Protein AF-A0A822ARN3-F1 (afdb_monomer_lite)

Secondary structure (DSSP, 8-state):
-----TTTHHHHHHHHHSB-HHHHTT--SSGGG-SSB--HHHHHH-PBPTTTTTT---TT-SSB---------------------GGGEEEEEEETTTSPPPTT--HHHHHHHHHHHHHHSTT-EEEEEEEEE-GGGS-HHHHHHHHHTTPEEEE----STTHHHHHHHHHHHHHHH-

Structure (mmCIF, N/CA/C/O backbone):
data_AF-A0A822ARN3-F1
#
_entry.id   AF-A0A822ARN3-F1
#
loop_
_atom_site.group_PDB
_atom_site.id
_atom_site.type_symbol
_atom_site.label_atom_id
_atom_site.label_alt_id
_atom_site.label_comp_id
_atom_site.label_asym_id
_atom_site.label_entity_id
_atom_site.label_seq_id
_atom_site.pdbx_PDB_ins_code
_atom_site.Cartn_x
_atom_site.Cartn_y
_atom_site.Cartn_z
_atom_site.occupancy
_atom_site.B_iso_or_equiv
_atom_site.auth_seq_id
_atom_site.auth_comp_id
_atom_site.auth_asym_id
_atom_site.auth_atom_id
_atom_site.pdbx_PDB_model_num
ATOM 1 N N . MET A 1 1 ? -39.695 13.202 -35.883 1.00 32.31 1 MET A N 1
ATOM 2 C CA . MET A 1 1 ? -39.219 11.805 -35.767 1.00 32.31 1 MET A CA 1
ATOM 3 C C . MET A 1 1 ? -38.288 11.695 -34.571 1.00 32.31 1 MET A C 1
ATOM 5 O O . MET A 1 1 ? -37.569 12.642 -34.283 1.00 32.31 1 MET A O 1
ATOM 9 N N . ALA A 1 2 ? -38.418 10.599 -33.828 1.00 33.81 2 ALA A N 1
ATOM 10 C CA . ALA A 1 2 ? -37.899 10.390 -32.482 1.00 33.81 2 ALA A CA 1
ATOM 11 C C . ALA A 1 2 ? -36.390 10.061 -32.412 1.00 33.81 2 ALA A C 1
ATOM 13 O O . ALA A 1 2 ? -35.754 9.725 -33.403 1.00 33.81 2 ALA A O 1
ATOM 14 N N . MET A 1 3 ? -35.871 10.186 -31.187 1.00 39.34 3 MET A N 1
ATOM 15 C CA . MET A 1 3 ? -34.495 10.043 -30.686 1.00 39.34 3 MET A CA 1
ATOM 16 C C . MET A 1 3 ? -33.667 8.859 -31.218 1.00 39.34 3 MET A C 1
ATOM 18 O O . MET A 1 3 ? -34.154 7.735 -31.231 1.00 39.34 3 MET A O 1
ATOM 22 N N . ASN A 1 4 ? -32.350 9.065 -31.382 1.00 34.53 4 ASN A N 1
ATOM 23 C CA . ASN A 1 4 ? -31.358 7.988 -31.245 1.00 34.53 4 ASN A CA 1
ATOM 24 C C . ASN A 1 4 ? -30.681 8.048 -29.865 1.00 34.53 4 ASN A C 1
ATOM 26 O O . ASN A 1 4 ? -29.648 8.678 -29.653 1.00 34.53 4 ASN A O 1
ATOM 30 N N . LYS A 1 5 ? -31.314 7.354 -28.913 1.00 37.69 5 LYS A N 1
ATOM 31 C CA . LYS A 1 5 ? -30.930 7.143 -27.504 1.00 37.69 5 LYS A CA 1
ATOM 32 C C . LYS A 1 5 ? -29.822 6.085 -27.304 1.00 37.69 5 LYS A C 1
ATOM 34 O O . LYS A 1 5 ? -29.635 5.602 -26.191 1.00 37.69 5 LYS A O 1
ATOM 39 N N . PHE A 1 6 ? -29.079 5.716 -28.348 1.00 35.22 6 PHE A N 1
ATOM 40 C CA . PHE A 1 6 ? -28.206 4.533 -28.324 1.00 35.22 6 PHE A CA 1
ATOM 41 C C . PHE A 1 6 ? -26.805 4.727 -27.708 1.00 35.22 6 PHE A C 1
ATOM 43 O O . PHE A 1 6 ? -26.180 3.735 -27.369 1.00 35.22 6 PHE A O 1
ATOM 50 N N . ASN A 1 7 ? -26.336 5.955 -27.439 1.00 44.91 7 ASN A N 1
ATOM 51 C CA . ASN A 1 7 ? -24.965 6.184 -26.923 1.00 44.91 7 ASN A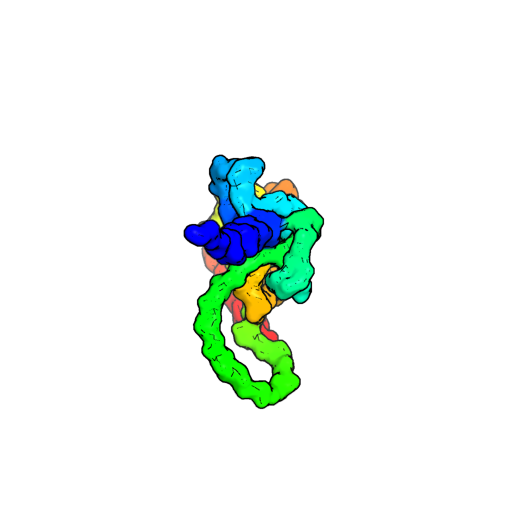 CA 1
ATOM 52 C C . ASN A 1 7 ? -24.862 6.592 -25.435 1.00 44.91 7 ASN A C 1
ATOM 54 O O . ASN A 1 7 ? -23.763 6.726 -24.895 1.00 44.91 7 ASN A O 1
ATOM 58 N N . ALA A 1 8 ? -25.984 6.771 -24.729 1.00 37.88 8 ALA A N 1
ATOM 59 C CA . ALA A 1 8 ? -25.978 7.163 -23.310 1.00 37.88 8 ALA A CA 1
ATOM 60 C C . ALA A 1 8 ? -26.101 5.970 -22.337 1.00 37.88 8 ALA A C 1
ATOM 62 O O . ALA A 1 8 ? -25.665 6.056 -21.190 1.00 37.88 8 ALA A O 1
ATOM 63 N N . MET A 1 9 ? -26.680 4.848 -22.782 1.00 36.12 9 MET A N 1
ATOM 64 C CA . MET A 1 9 ? -26.986 3.702 -21.914 1.00 36.12 9 MET A CA 1
ATOM 65 C C . MET A 1 9 ? -25.769 2.787 -21.678 1.00 36.12 9 MET A C 1
ATOM 67 O O . MET A 1 9 ? -25.568 2.310 -20.562 1.00 36.12 9 MET A O 1
ATOM 71 N N . GLU A 1 10 ? -24.909 2.591 -22.686 1.00 48.03 10 GLU A N 1
ATOM 72 C CA . GLU A 1 10 ? -23.674 1.796 -22.550 1.00 48.03 10 GLU A CA 1
ATOM 73 C C . GLU A 1 10 ? -22.612 2.498 -21.698 1.00 48.03 10 GLU A C 1
ATOM 75 O O . GLU A 1 10 ? -21.955 1.862 -20.871 1.00 48.03 10 GLU A O 1
ATOM 80 N N . SER A 1 11 ? -22.490 3.824 -21.817 1.00 56.59 11 SER A N 1
ATOM 81 C CA . SER A 1 11 ? -21.528 4.604 -21.031 1.00 56.59 11 SER A CA 1
ATOM 82 C C . SER A 1 11 ? -21.872 4.636 -19.537 1.00 56.59 11 SER A C 1
ATOM 84 O O . SER A 1 11 ? -20.966 4.672 -18.703 1.00 56.59 11 SER A O 1
ATOM 86 N N . ASN A 1 12 ? -23.158 4.563 -19.171 1.00 59.72 12 ASN A N 1
ATOM 87 C CA . ASN A 1 12 ? -23.584 4.493 -17.772 1.00 59.72 12 ASN A CA 1
ATOM 88 C C . ASN A 1 12 ? -23.461 3.071 -17.189 1.00 59.72 12 ASN A C 1
ATOM 90 O O . ASN A 1 12 ? -22.985 2.908 -16.065 1.00 59.72 12 ASN A O 1
ATOM 94 N N . SER A 1 13 ? -23.802 2.038 -17.971 1.00 71.38 13 SER A N 1
ATOM 95 C CA . SER A 1 13 ? -23.624 0.630 -17.580 1.00 71.38 13 SER A CA 1
ATOM 96 C C . SER A 1 13 ? -22.155 0.250 -17.380 1.00 71.38 13 SER A C 1
ATOM 98 O O . SER A 1 13 ? -21.834 -0.539 -16.496 1.00 71.38 13 SER A O 1
ATOM 100 N N . MET A 1 14 ? -21.232 0.835 -18.149 1.00 83.00 14 MET A N 1
ATOM 101 C CA . MET A 1 14 ? -19.800 0.588 -17.953 1.00 83.00 14 MET A CA 1
ATOM 102 C C . MET A 1 14 ? -19.259 1.236 -16.673 1.00 83.00 14 MET A C 1
ATOM 104 O O . MET A 1 14 ? -18.382 0.655 -16.032 1.00 83.00 14 MET A O 1
ATOM 108 N N . LYS A 1 15 ? -19.798 2.385 -16.236 1.00 89.62 15 LYS A N 1
ATOM 109 C CA . LYS A 1 15 ? -19.384 3.032 -14.976 1.00 89.62 15 LYS A CA 1
ATOM 110 C C . LYS A 1 15 ? -19.719 2.173 -13.760 1.00 89.62 15 LYS A C 1
ATOM 112 O O . LYS A 1 15 ? -18.829 1.921 -12.954 1.00 89.62 15 LYS A O 1
ATOM 117 N N . SER A 1 16 ? -20.936 1.632 -13.680 1.00 91.12 16 SER A N 1
ATOM 118 C CA . SER A 1 16 ? -21.365 0.780 -12.555 1.00 91.12 16 SER A CA 1
ATOM 119 C C . SER A 1 16 ? -20.611 -0.555 -12.470 1.00 91.12 16 SER A C 1
ATOM 121 O O . SER A 1 16 ? -20.589 -1.199 -11.419 1.00 91.12 16 SER A O 1
ATOM 123 N N . LEU A 1 17 ? -19.948 -0.953 -13.559 1.00 92.38 17 LEU A N 1
ATOM 124 C CA . LEU A 1 17 ? -19.060 -2.111 -13.622 1.00 92.38 17 LEU A CA 1
ATOM 125 C C . LEU A 1 17 ? -17.583 -1.767 -13.383 1.00 92.38 17 LEU A C 1
ATOM 127 O O . LEU A 1 17 ? -16.813 -2.673 -13.071 1.00 92.38 17 LEU A O 1
ATOM 131 N N . THR A 1 18 ? -17.194 -0.498 -13.492 1.00 92.75 18 THR A N 1
ATOM 132 C CA . THR A 1 18 ? -15.814 -0.020 -13.319 1.00 92.75 18 THR A CA 1
ATOM 133 C C . THR A 1 18 ? -15.558 0.358 -11.863 1.00 92.75 18 THR A C 1
ATOM 135 O O . THR A 1 18 ? -16.361 1.056 -11.249 1.00 92.75 18 THR A O 1
ATOM 138 N N . ASP A 1 19 ? -14.428 -0.065 -11.298 1.00 92.94 19 ASP A N 1
ATOM 139 C CA . ASP A 1 19 ? -14.049 0.243 -9.918 1.00 92.94 19 ASP A CA 1
ATOM 140 C C . ASP A 1 19 ? -13.927 1.750 -9.681 1.00 92.94 19 ASP A C 1
ATOM 142 O O . ASP A 1 19 ? -13.200 2.462 -10.377 1.00 92.94 19 ASP A O 1
ATOM 146 N N . CYS A 1 20 ? -14.579 2.232 -8.626 1.00 92.81 20 CYS A N 1
ATOM 147 C CA . CYS A 1 20 ? -14.429 3.608 -8.174 1.00 92.81 20 CYS A CA 1
ATOM 148 C C . CYS A 1 20 ? -13.029 3.832 -7.591 1.00 92.81 20 CYS A C 1
ATOM 150 O O . CYS A 1 20 ? -12.729 3.383 -6.481 1.00 92.81 20 CYS A O 1
ATOM 152 N N . LEU A 1 21 ? -12.186 4.590 -8.296 1.00 88.69 21 LEU A N 1
ATOM 153 C CA . LEU A 1 21 ? -10.827 4.920 -7.853 1.00 88.69 21 LEU A CA 1
ATOM 154 C C . LEU A 1 21 ? -10.800 5.527 -6.438 1.00 88.69 21 LEU A C 1
ATOM 156 O O . LEU A 1 21 ? -9.968 5.152 -5.613 1.00 88.69 21 LEU A O 1
ATOM 160 N N . TYR A 1 22 ? -11.739 6.423 -6.121 1.00 89.62 22 TYR A N 1
ATOM 161 C CA . TYR A 1 22 ? -11.807 7.063 -4.805 1.00 89.62 22 TYR A CA 1
ATOM 162 C C . TYR A 1 22 ? -12.184 6.088 -3.690 1.00 89.62 22 TYR A C 1
ATOM 164 O O . TYR A 1 22 ? -11.668 6.201 -2.582 1.00 89.62 22 TYR A O 1
ATOM 172 N N . PHE A 1 23 ? -13.049 5.110 -3.958 1.00 91.88 23 PHE A N 1
ATOM 173 C CA . PHE A 1 23 ? -13.420 4.097 -2.968 1.00 91.88 23 PHE A CA 1
ATOM 174 C C . PHE A 1 23 ? -12.277 3.119 -2.719 1.00 91.88 23 PHE A C 1
ATOM 176 O O . PHE A 1 23 ? -11.988 2.775 -1.565 1.00 91.88 23 PHE A O 1
ATOM 183 N N . MET A 1 24 ? -11.574 2.726 -3.785 1.00 88.62 24 MET A N 1
ATOM 184 C CA . MET A 1 24 ? -10.378 1.900 -3.654 1.00 88.62 24 MET A CA 1
ATOM 185 C C . MET A 1 24 ? -9.338 2.614 -2.786 1.00 88.62 24 MET A C 1
ATOM 187 O O . MET A 1 24 ? -8.860 2.025 -1.814 1.00 88.62 24 MET A O 1
ATOM 191 N N . ASN A 1 25 ? -9.137 3.916 -2.994 1.00 84.88 25 ASN A N 1
ATOM 192 C CA . ASN A 1 25 ? -8.242 4.736 -2.173 1.00 84.88 25 ASN A CA 1
ATOM 193 C C . ASN A 1 25 ? -8.799 5.104 -0.781 1.00 84.88 25 ASN A C 1
ATOM 195 O O . ASN A 1 25 ? -8.058 5.614 0.053 1.00 84.88 25 ASN A O 1
ATOM 199 N N . GLY A 1 26 ? -10.076 4.821 -0.502 1.00 86.69 26 GLY A N 1
ATOM 200 C CA . GLY A 1 26 ? -10.709 5.051 0.802 1.00 86.69 26 GLY A CA 1
ATOM 201 C C . GLY A 1 26 ? -11.294 6.449 1.030 1.00 86.69 26 GLY A C 1
ATOM 202 O O . GLY A 1 26 ? -11.672 6.747 2.153 1.00 86.69 26 GLY A O 1
ATOM 203 N N . HIS A 1 27 ? -11.401 7.296 0.004 1.00 87.56 27 HIS A N 1
ATOM 204 C CA . HIS A 1 27 ? -11.853 8.693 0.123 1.00 87.56 27 HIS A CA 1
ATOM 205 C C . HIS A 1 27 ? -13.104 9.012 -0.724 1.00 87.56 27 HIS A C 1
ATOM 207 O O . HIS A 1 27 ? -13.362 10.173 -1.044 1.00 87.56 27 HIS A O 1
ATOM 213 N N . CYS A 1 28 ? -13.882 8.003 -1.140 1.00 93.44 28 CYS A N 1
ATOM 214 C CA . CYS A 1 28 ? -15.125 8.249 -1.881 1.00 93.44 28 CYS A CA 1
ATOM 215 C C . CYS A 1 28 ? -16.177 8.904 -0.980 1.00 93.44 28 CYS A C 1
ATOM 217 O O . CYS A 1 28 ? -16.552 8.342 0.044 1.00 93.44 28 CYS A O 1
ATOM 219 N N . LYS A 1 29 ? -16.694 10.060 -1.406 1.00 94.38 29 LYS A N 1
ATOM 220 C CA . LYS A 1 29 ? -17.721 10.824 -0.679 1.00 94.38 29 LYS A CA 1
ATOM 221 C C . LYS A 1 29 ? -19.156 10.481 -1.098 1.00 94.38 29 LYS A C 1
ATOM 223 O O . LYS A 1 29 ? -20.098 10.881 -0.429 1.00 94.38 29 LYS A O 1
ATOM 228 N N . PHE A 1 30 ? -19.328 9.752 -2.203 1.00 93.12 30 PHE A N 1
ATOM 229 C CA . PHE A 1 30 ? -20.647 9.462 -2.779 1.00 93.12 30 PHE A CA 1
ATOM 230 C C . PHE A 1 30 ? -21.325 8.222 -2.183 1.00 93.12 30 PHE A C 1
ATOM 232 O O . PHE A 1 30 ? -22.515 8.020 -2.411 1.00 93.12 30 PHE A O 1
ATOM 239 N N . GLY A 1 31 ? -20.590 7.398 -1.426 1.00 90.19 31 GLY A N 1
ATOM 240 C CA . GLY A 1 31 ? -21.139 6.205 -0.777 1.00 90.19 31 GLY A CA 1
ATOM 241 C C . GLY A 1 31 ? -21.884 5.300 -1.762 1.00 90.19 31 GLY A C 1
ATOM 242 O O . GLY A 1 31 ? -21.375 5.000 -2.840 1.00 90.19 31 GLY A O 1
ATOM 243 N N . GLU A 1 32 ? -23.099 4.895 -1.405 1.00 89.75 32 GLU A N 1
ATOM 244 C CA . GLU A 1 32 ? -23.972 4.050 -2.235 1.00 89.75 32 GLU A CA 1
ATOM 245 C C . GLU A 1 32 ? -24.514 4.761 -3.482 1.00 89.75 32 GLU A C 1
ATOM 247 O O . GLU A 1 32 ? -24.860 4.108 -4.460 1.00 89.75 32 GLU A O 1
ATOM 252 N N . LYS A 1 33 ? -24.534 6.101 -3.492 1.00 92.50 33 LYS A N 1
ATOM 253 C CA . LYS A 1 33 ? -24.939 6.904 -4.659 1.00 92.50 33 LYS A CA 1
ATOM 254 C C . LYS A 1 33 ? -23.828 7.019 -5.707 1.00 92.50 33 LYS A C 1
ATOM 256 O O . LYS A 1 33 ? -23.996 7.714 -6.708 1.00 92.50 33 LYS A O 1
ATOM 261 N N . CYS A 1 34 ? -22.665 6.406 -5.476 1.00 93.88 34 CYS A N 1
ATOM 262 C CA . CYS A 1 34 ? -21.578 6.442 -6.440 1.00 93.88 34 CYS A CA 1
ATOM 263 C C . CYS A 1 34 ? -21.970 5.688 -7.714 1.00 93.88 34 CYS A C 1
ATOM 265 O O . CYS A 1 34 ? -22.371 4.531 -7.668 1.00 93.88 34 CYS A O 1
ATOM 267 N N . MET A 1 35 ? -21.788 6.331 -8.867 1.00 92.69 35 MET A N 1
ATOM 268 C CA . MET A 1 35 ? -22.050 5.703 -10.166 1.00 92.69 35 MET A CA 1
ATOM 269 C C . MET A 1 35 ? -21.010 4.645 -10.564 1.00 92.69 35 MET A C 1
ATOM 271 O O . MET A 1 35 ? -21.186 3.959 -11.566 1.00 92.69 35 MET A O 1
ATOM 275 N N . TYR A 1 36 ? -19.914 4.554 -9.809 1.00 93.56 36 TYR A N 1
ATOM 276 C CA . TYR A 1 36 ? -18.845 3.589 -10.009 1.00 93.56 36 TYR A CA 1
ATOM 277 C C . TYR A 1 36 ? -18.932 2.463 -8.986 1.00 93.56 36 TYR A C 1
ATOM 279 O O . TYR A 1 36 ? -19.439 2.623 -7.877 1.00 93.56 36 TYR A O 1
ATOM 287 N N . ARG A 1 37 ? -18.378 1.313 -9.343 1.00 93.69 37 ARG A N 1
ATOM 288 C CA . ARG A 1 37 ? -18.457 0.091 -8.552 1.00 93.69 37 ARG A CA 1
ATOM 289 C C . ARG A 1 37 ? -17.669 0.189 -7.247 1.00 93.69 37 ARG A C 1
ATOM 291 O O . ARG A 1 37 ? -16.461 0.44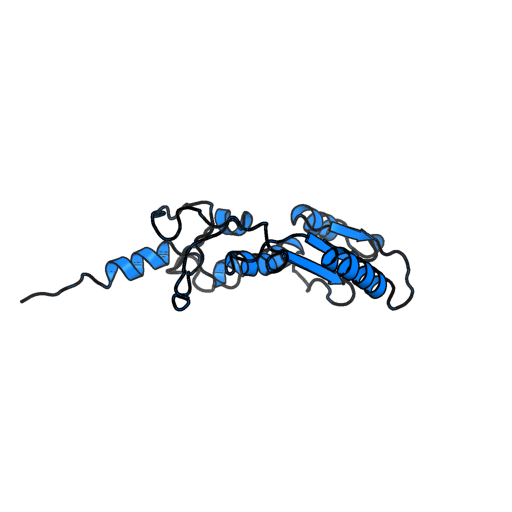0 -7.251 1.00 93.69 37 ARG A O 1
ATOM 298 N N . HIS A 1 38 ? -18.333 -0.089 -6.127 1.00 93.75 38 HIS A N 1
ATOM 299 C CA . HIS A 1 38 ? -17.722 -0.260 -4.806 1.00 93.75 38 HIS A CA 1
ATOM 300 C C . HIS A 1 38 ? -17.738 -1.746 -4.420 1.00 93.75 38 HIS A C 1
ATOM 302 O O . HIS A 1 38 ? -18.754 -2.267 -3.973 1.00 93.75 38 HIS A O 1
ATOM 308 N N . SER A 1 39 ? -16.616 -2.451 -4.589 1.00 92.25 39 SER A N 1
ATOM 309 C CA . SER A 1 39 ? -16.494 -3.866 -4.206 1.00 92.25 39 SER A CA 1
ATOM 310 C C . SER A 1 39 ? -15.392 -4.056 -3.168 1.00 92.25 39 SER A C 1
ATOM 312 O O . SER A 1 39 ? -14.204 -3.939 -3.473 1.00 92.25 39 SER A O 1
ATOM 314 N N . LEU A 1 40 ? -15.778 -4.385 -1.928 1.00 90.00 40 LEU A N 1
ATOM 315 C CA . LEU A 1 40 ? -14.829 -4.711 -0.854 1.00 90.00 40 LEU A CA 1
ATOM 316 C C . LEU A 1 40 ? -14.010 -5.965 -1.176 1.00 90.00 40 LEU A C 1
ATOM 318 O O . LEU A 1 40 ? -12.824 -6.020 -0.858 1.00 90.00 40 LEU A O 1
ATOM 322 N N . LYS A 1 41 ? -14.625 -6.953 -1.838 1.00 90.50 41 LYS A N 1
ATOM 323 C CA . LYS A 1 41 ? -13.937 -8.174 -2.281 1.00 90.50 41 LYS A CA 1
ATOM 324 C C . LYS A 1 41 ? -12.817 -7.825 -3.262 1.00 90.50 41 LYS A C 1
ATOM 326 O O . LYS A 1 41 ? -11.680 -8.237 -3.055 1.00 90.50 41 LYS A O 1
ATOM 331 N N . ALA A 1 42 ? -13.113 -6.970 -4.242 1.00 88.88 42 ALA A N 1
ATOM 332 C CA . ALA A 1 42 ? -12.122 -6.495 -5.203 1.00 88.88 42 ALA A CA 1
ATOM 333 C C . ALA A 1 42 ? -11.035 -5.653 -4.545 1.00 88.88 42 ALA A C 1
ATOM 335 O O . ALA A 1 42 ? -9.855 -5.862 -4.823 1.00 88.88 42 ALA A O 1
ATOM 336 N N . LYS A 1 43 ? -11.402 -4.766 -3.615 1.00 87.75 43 LYS A N 1
ATOM 337 C CA . LYS A 1 43 ? -10.440 -3.955 -2.861 1.00 87.75 43 LYS A CA 1
ATOM 338 C C . LYS A 1 43 ? -9.396 -4.802 -2.125 1.00 87.75 43 LYS A C 1
ATOM 340 O O . LYS A 1 43 ? -8.241 -4.401 -2.123 1.00 87.75 43 LYS A O 1
ATOM 345 N N . LYS A 1 44 ? -9.783 -5.954 -1.560 1.00 83.56 44 LYS A N 1
ATOM 346 C CA . LYS A 1 44 ? -8.889 -6.829 -0.780 1.00 83.56 44 LYS A CA 1
ATOM 347 C C . LYS A 1 44 ? -7.894 -7.631 -1.620 1.00 83.56 44 LYS A C 1
ATOM 349 O O . LYS A 1 44 ? -6.761 -7.788 -1.192 1.00 83.56 44 LYS A O 1
ATOM 354 N N . GLN A 1 45 ? -8.312 -8.169 -2.767 1.00 78.81 45 GLN A N 1
ATOM 355 C CA . GLN A 1 45 ? -7.466 -9.114 -3.507 1.00 78.81 45 GLN A CA 1
ATOM 356 C C . GLN A 1 45 ? -6.555 -8.472 -4.560 1.00 78.81 45 GLN A C 1
ATOM 358 O O . GLN A 1 45 ? -5.668 -9.146 -5.059 1.00 78.81 45 GLN A O 1
ATOM 363 N N . LEU A 1 46 ? -6.761 -7.192 -4.906 1.00 79.75 46 LEU A N 1
ATOM 364 C CA . LEU A 1 46 ? -5.949 -6.403 -5.856 1.00 79.75 46 LEU A CA 1
ATOM 365 C C . LEU A 1 46 ? -5.749 -7.002 -7.269 1.00 79.75 46 LEU A C 1
ATOM 367 O O . LEU A 1 46 ? -5.247 -6.319 -8.149 1.00 79.75 46 LEU A O 1
ATOM 371 N N . THR A 1 47 ? -6.203 -8.216 -7.559 1.00 85.62 47 THR A N 1
ATOM 372 C CA . THR A 1 47 ? -6.029 -8.855 -8.866 1.00 85.62 47 THR A CA 1
ATOM 373 C C . THR A 1 47 ? -7.035 -8.326 -9.886 1.00 85.62 47 THR A C 1
ATOM 375 O O . THR A 1 47 ? -8.244 -8.312 -9.624 1.00 85.62 47 THR A O 1
ATOM 378 N N . ARG A 1 48 ? -6.559 -7.930 -11.073 1.00 87.31 48 ARG A N 1
ATOM 379 C CA . ARG A 1 48 ? -7.408 -7.556 -12.216 1.00 87.31 48 ARG A CA 1
ATOM 380 C C . ARG A 1 48 ? -8.208 -8.751 -12.735 1.00 87.31 48 ARG A C 1
ATOM 382 O O . ARG A 1 48 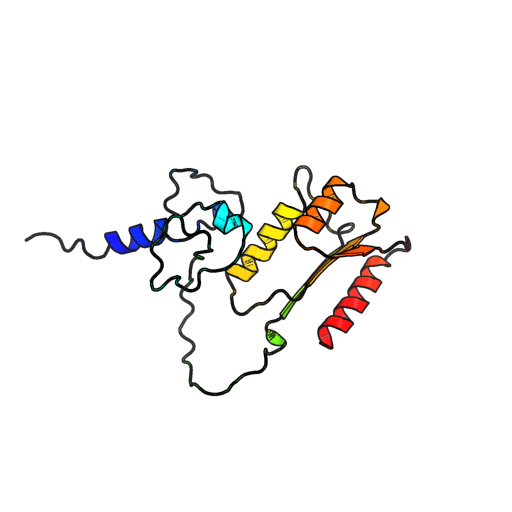? -7.709 -9.867 -12.813 1.00 87.31 48 ARG A O 1
ATOM 389 N N . CYS A 1 49 ? -9.465 -8.514 -13.105 1.00 90.88 49 CYS A N 1
ATOM 390 C CA . CYS A 1 49 ? -10.279 -9.521 -13.775 1.00 90.88 49 CYS A CA 1
ATOM 391 C C . CYS A 1 49 ? -9.726 -9.785 -15.180 1.00 90.88 49 CYS A C 1
ATOM 393 O O . CYS A 1 49 ? -9.635 -8.864 -15.988 1.00 90.88 49 CYS A O 1
ATOM 395 N N . ASN A 1 50 ? -9.434 -11.045 -15.493 1.00 89.69 50 ASN A N 1
ATOM 396 C CA . ASN A 1 50 ? -8.981 -11.468 -16.821 1.00 89.69 50 ASN A CA 1
ATOM 397 C C . ASN A 1 50 ? -10.013 -11.226 -17.939 1.00 89.69 50 ASN A C 1
ATOM 399 O O . ASN A 1 50 ? -9.641 -11.101 -19.096 1.00 89.69 50 ASN A O 1
ATOM 403 N N . LYS A 1 51 ? -11.305 -11.142 -17.600 1.00 90.25 51 LYS A N 1
ATOM 404 C CA . LYS A 1 51 ? -12.403 -10.859 -18.541 1.00 90.25 51 LYS A CA 1
ATOM 405 C C . LYS A 1 51 ? -12.730 -9.365 -18.663 1.00 90.25 51 LYS A C 1
ATOM 407 O O . LYS A 1 51 ? -13.687 -9.012 -19.350 1.00 90.25 51 LYS A O 1
ATOM 412 N N . TRP A 1 52 ? -12.010 -8.491 -17.955 1.00 89.44 52 TRP A N 1
ATOM 413 C CA . TRP A 1 52 ? -12.236 -7.044 -17.973 1.00 89.44 52 TRP A CA 1
ATOM 414 C C . TRP A 1 52 ? -11.256 -6.327 -18.921 1.00 89.44 52 TRP A C 1
ATOM 416 O O . TRP A 1 52 ? -10.039 -6.475 -18.749 1.00 89.44 52 TRP A O 1
ATOM 426 N N . PRO A 1 53 ? -11.742 -5.487 -19.856 1.00 87.75 53 PRO A N 1
ATOM 427 C CA . PRO A 1 53 ? -13.089 -4.898 -19.929 1.00 87.75 53 PRO A CA 1
ATOM 428 C C . PRO A 1 53 ? -14.057 -5.650 -20.850 1.00 87.75 53 PRO A C 1
ATOM 430 O O . PRO A 1 53 ? -15.243 -5.322 -20.892 1.00 87.75 53 PRO A O 1
ATOM 433 N N . ASP A 1 54 ? -13.562 -6.642 -21.584 1.00 85.62 54 ASP A N 1
ATOM 434 C CA . ASP A 1 54 ? -14.203 -7.099 -22.815 1.00 85.62 54 ASP A CA 1
ATOM 435 C C . ASP A 1 54 ? -15.541 -7.793 -22.555 1.00 85.62 54 ASP A C 1
ATOM 437 O O . ASP A 1 54 ? -16.557 -7.429 -23.143 1.00 85.62 54 ASP A O 1
ATOM 441 N N . SER A 1 55 ? -15.576 -8.736 -21.610 1.00 88.50 55 SER A N 1
ATOM 442 C CA . SER A 1 55 ? -16.727 -9.632 -21.411 1.00 88.50 55 SER A CA 1
ATOM 443 C C . SER A 1 55 ? -17.257 -9.696 -19.978 1.00 88.50 55 SER A C 1
ATOM 445 O O . SER A 1 55 ? -18.360 -10.195 -19.745 1.00 88.50 55 SER A O 1
ATOM 447 N N . CYS A 1 56 ? -16.526 -9.189 -18.981 1.00 91.50 56 CYS A N 1
ATOM 448 C CA . CYS A 1 56 ? -17.015 -9.205 -17.606 1.00 91.50 56 CYS A CA 1
ATOM 449 C C . CYS A 1 56 ? -18.118 -8.158 -17.401 1.00 91.50 56 CYS A C 1
ATOM 451 O O . CYS A 1 56 ? -17.885 -6.955 -17.516 1.00 91.50 56 CYS A O 1
ATOM 453 N N . ARG A 1 57 ? -19.320 -8.623 -17.044 1.00 92.31 57 ARG A N 1
ATOM 454 C CA . ARG A 1 57 ? -20.479 -7.781 -16.689 1.00 92.31 57 ARG A CA 1
ATOM 455 C C . ARG A 1 57 ? -21.028 -8.073 -15.286 1.00 92.31 57 ARG A C 1
ATOM 457 O O . ARG A 1 57 ? -22.114 -7.636 -14.927 1.00 92.31 57 ARG A O 1
ATOM 464 N N . LYS A 1 58 ? -20.280 -8.815 -14.457 1.00 89.56 58 LYS A N 1
ATOM 465 C CA . LYS A 1 58 ? -20.680 -9.130 -13.076 1.00 89.56 58 LYS A CA 1
ATOM 466 C C . LYS A 1 58 ? -20.346 -7.955 -12.152 1.00 89.56 58 LYS A C 1
ATOM 468 O O . LYS A 1 58 ? -19.183 -7.772 -11.802 1.00 89.56 58 LYS A O 1
ATOM 473 N N . ILE A 1 59 ? -21.351 -7.212 -11.685 1.00 87.19 59 ILE A N 1
ATOM 474 C CA . ILE A 1 59 ? -21.165 -6.133 -10.687 1.00 87.19 59 ILE A CA 1
ATOM 475 C C . ILE A 1 59 ? -20.504 -6.689 -9.411 1.00 87.19 59 ILE A C 1
ATOM 477 O O . ILE A 1 59 ? -19.548 -6.123 -8.887 1.00 87.19 59 ILE A O 1
ATOM 481 N N . GLN A 1 60 ? -20.930 -7.873 -8.968 1.00 89.12 60 GLN A N 1
ATOM 482 C CA . GLN A 1 60 ? -20.378 -8.568 -7.798 1.00 89.12 60 GLN A CA 1
ATOM 483 C C . GLN A 1 60 ? -19.090 -9.361 -8.093 1.00 89.12 60 GLN A C 1
ATOM 485 O O . GLN A 1 60 ? -18.700 -10.220 -7.303 1.00 89.12 60 GLN A O 1
ATOM 490 N N . CYS A 1 61 ? -18.422 -9.120 -9.231 1.00 92.00 61 CYS A N 1
ATOM 491 C CA . CYS A 1 61 ? -17.135 -9.747 -9.527 1.00 92.00 61 CYS A CA 1
ATOM 492 C C . CYS A 1 61 ? -16.145 -9.469 -8.387 1.00 92.00 61 CYS A C 1
ATOM 494 O O . CYS A 1 61 ? -15.900 -8.312 -8.035 1.00 92.00 61 CYS A O 1
ATOM 496 N N . SER A 1 62 ? -15.559 -10.516 -7.809 1.00 92.81 62 SER A N 1
ATOM 497 C CA . SER A 1 62 ? -14.562 -10.337 -6.755 1.00 92.81 62 SER A CA 1
ATOM 498 C C . SER A 1 62 ? -13.297 -9.654 -7.275 1.00 92.81 62 SER A C 1
ATOM 500 O O . SER A 1 62 ? -12.572 -9.101 -6.469 1.00 92.81 62 SER A O 1
ATOM 502 N N . PHE A 1 63 ? -12.995 -9.680 -8.578 1.00 92.06 63 PHE A N 1
ATOM 503 C CA . PHE A 1 63 ? -11.758 -9.147 -9.180 1.00 92.06 63 PHE A CA 1
ATOM 504 C C . PHE A 1 63 ? -11.857 -7.668 -9.558 1.00 92.06 63 PHE A C 1
ATOM 506 O O . PHE A 1 63 ? -12.955 -7.130 -9.685 1.00 92.06 63 PHE A O 1
ATOM 513 N N . ARG A 1 64 ? -10.708 -7.009 -9.737 1.00 90.81 64 ARG A N 1
ATOM 514 C CA . ARG A 1 64 ? -10.595 -5.577 -10.043 1.00 90.81 64 ARG A CA 1
ATOM 515 C C . ARG A 1 64 ? -10.989 -5.270 -11.481 1.00 90.81 64 ARG A C 1
ATOM 517 O O . ARG A 1 64 ? -10.542 -5.945 -12.409 1.00 90.81 64 ARG A O 1
ATOM 524 N N . HIS A 1 65 ? -11.777 -4.219 -11.646 1.00 92.00 65 HIS A N 1
ATOM 525 C CA . HIS A 1 65 ? -12.198 -3.643 -12.920 1.00 92.00 65 HIS A CA 1
ATOM 526 C C . HIS A 1 65 ? -11.664 -2.203 -13.004 1.00 92.00 65 HIS A C 1
ATOM 528 O O . HIS A 1 65 ? -12.432 -1.258 -12.831 1.00 92.00 65 HIS A O 1
ATOM 534 N N . PRO A 1 66 ? -10.343 -1.998 -13.157 1.00 88.25 66 PRO A N 1
ATOM 535 C CA . PRO A 1 66 ? -9.768 -0.656 -13.169 1.00 88.25 66 PRO A CA 1
ATOM 536 C C . PRO A 1 66 ? -10.289 0.165 -14.355 1.00 88.25 66 PRO A C 1
ATOM 538 O O . PRO A 1 66 ? -10.678 -0.390 -15.387 1.00 88.25 66 PRO A O 1
ATOM 541 N N . VAL A 1 67 ? -10.257 1.493 -14.208 1.00 83.69 67 VAL A N 1
ATOM 542 C CA . VAL A 1 67 ? -10.446 2.410 -15.336 1.00 83.69 67 VAL A CA 1
ATOM 543 C C . VAL A 1 67 ? -9.338 2.123 -16.338 1.00 83.69 67 VAL A C 1
ATOM 545 O O . VAL A 1 67 ? -8.160 2.259 -16.017 1.00 83.69 67 VAL A O 1
ATOM 548 N N . ILE A 1 68 ? -9.714 1.723 -17.544 1.00 74.00 68 ILE A N 1
ATOM 549 C CA . ILE A 1 68 ? -8.764 1.592 -18.639 1.00 74.00 68 ILE A CA 1
ATOM 550 C C . ILE A 1 68 ? -8.700 2.969 -19.269 1.00 74.00 68 ILE A C 1
ATOM 552 O O . ILE A 1 68 ? -9.573 3.348 -20.047 1.00 74.00 68 ILE A O 1
ATOM 556 N N . MET A 1 69 ? -7.716 3.763 -18.849 1.00 60.00 69 MET A N 1
ATOM 557 C CA . MET A 1 69 ? -7.385 4.974 -19.584 1.00 60.00 69 MET A CA 1
ATOM 558 C C . MET A 1 69 ? -6.969 4.519 -20.981 1.00 60.00 69 MET A C 1
ATOM 560 O O . MET A 1 69 ? -6.078 3.681 -21.114 1.00 60.00 69 MET A O 1
ATOM 564 N N . ALA A 1 70 ? -7.670 4.994 -22.009 1.00 48.06 70 ALA A N 1
ATOM 565 C CA . ALA A 1 70 ? -7.296 4.744 -23.389 1.00 48.06 70 ALA A CA 1
ATOM 566 C C . ALA A 1 70 ? -5.920 5.377 -23.623 1.00 48.06 70 ALA A C 1
ATOM 568 O O . ALA A 1 70 ? -5.820 6.569 -23.898 1.00 48.06 70 ALA A O 1
ATOM 569 N N . GLN A 1 71 ? -4.852 4.602 -23.452 1.00 45.78 71 GLN A N 1
ATOM 570 C CA . GLN A 1 71 ? -3.551 5.002 -23.959 1.00 45.78 71 GLN A CA 1
ATOM 571 C C . GLN A 1 71 ? -3.613 4.945 -25.496 1.00 45.78 71 GLN A C 1
ATOM 573 O O . GLN A 1 71 ? -4.263 4.043 -26.043 1.00 45.78 71 GLN A O 1
ATOM 578 N N . PRO A 1 72 ? -3.003 5.906 -26.213 1.00 38.44 72 PRO A N 1
ATOM 579 C CA . PRO A 1 72 ? -2.922 5.846 -27.665 1.00 38.44 72 PRO A CA 1
ATOM 580 C C . PRO A 1 72 ? -2.281 4.516 -28.069 1.00 38.44 72 PRO A C 1
ATOM 582 O O . PRO A 1 72 ? -1.266 4.114 -27.503 1.00 38.44 72 PRO A O 1
ATOM 585 N N . LYS A 1 73 ? -2.917 3.813 -29.014 1.00 36.38 73 LYS A N 1
ATOM 586 C CA . LYS A 1 73 ? -2.434 2.543 -29.562 1.00 36.38 73 LYS A CA 1
ATOM 587 C C . LYS A 1 73 ? -1.000 2.739 -30.058 1.00 36.38 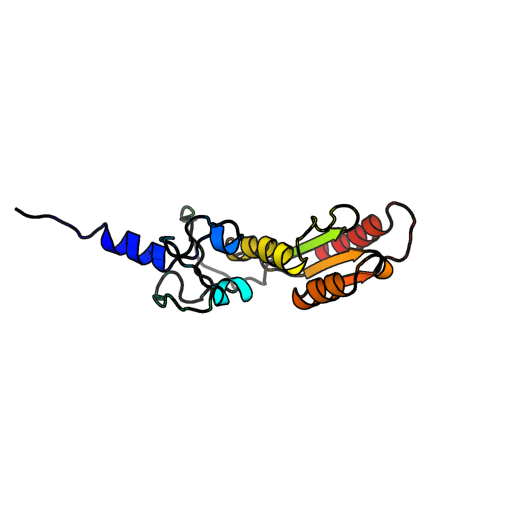73 LYS A C 1
ATOM 589 O O . LYS A 1 73 ? -0.799 3.281 -31.140 1.00 36.38 73 LYS A O 1
ATOM 594 N N . VAL A 1 74 ? -0.015 2.282 -29.291 1.00 41.41 74 VAL A N 1
ATOM 595 C CA . VAL A 1 74 ? 1.310 2.009 -29.840 1.00 41.41 74 VAL A CA 1
ATOM 596 C C . VAL A 1 74 ? 1.129 0.765 -30.699 1.00 41.41 74 VAL A C 1
ATOM 598 O O . VAL A 1 74 ? 0.888 -0.331 -30.193 1.00 41.41 74 VAL A O 1
ATOM 601 N N . THR A 1 75 ? 1.100 0.981 -32.011 1.00 35.59 75 THR A N 1
ATOM 602 C CA . THR A 1 75 ? 0.916 -0.040 -33.040 1.00 35.59 75 THR A CA 1
ATOM 603 C C . THR A 1 75 ? 1.892 -1.191 -32.812 1.00 35.59 75 THR A C 1
ATOM 605 O O . THR A 1 75 ? 3.101 -1.037 -32.946 1.00 35.59 75 THR A O 1
ATOM 608 N N . THR A 1 76 ? 1.348 -2.343 -32.434 1.00 42.03 76 THR A N 1
ATOM 609 C CA . THR A 1 76 ? 2.078 -3.586 -32.205 1.00 42.03 76 THR A CA 1
ATOM 610 C C . THR A 1 76 ? 2.392 -4.237 -33.549 1.00 42.03 76 THR A C 1
ATOM 612 O O . THR A 1 76 ? 1.477 -4.664 -34.254 1.00 42.03 76 THR A O 1
ATOM 615 N N . SER A 1 77 ? 3.669 -4.361 -33.902 1.00 40.91 77 SER A N 1
ATOM 616 C CA . SER A 1 77 ? 4.121 -5.460 -34.753 1.00 40.91 77 SER A CA 1
ATOM 617 C C . SER A 1 77 ? 4.503 -6.630 -33.846 1.00 40.91 77 SER A C 1
ATOM 619 O O . SER A 1 77 ? 5.375 -6.531 -32.987 1.00 40.91 77 SER A O 1
ATOM 621 N N . ASN A 1 78 ? 3.777 -7.736 -34.006 1.00 57.75 78 ASN A N 1
ATOM 622 C CA . ASN A 1 78 ? 4.049 -9.016 -33.364 1.00 57.75 78 ASN A CA 1
ATOM 623 C C . ASN A 1 78 ? 5.467 -9.499 -33.687 1.00 57.75 78 ASN A C 1
ATOM 625 O O . ASN A 1 78 ? 5.857 -9.456 -34.853 1.00 57.75 78 ASN A O 1
ATOM 629 N N . THR A 1 79 ? 6.182 -10.026 -32.689 1.00 43.75 79 THR A N 1
ATOM 630 C CA . THR A 1 79 ? 6.846 -11.352 -32.631 1.00 43.75 79 THR A CA 1
ATOM 631 C C . THR A 1 79 ? 7.724 -11.389 -31.367 1.00 43.75 79 THR A C 1
ATOM 633 O O . THR A 1 79 ? 8.207 -10.353 -30.929 1.00 43.75 79 THR A O 1
ATOM 636 N N . LEU A 1 80 ? 7.950 -12.595 -30.834 1.00 42.16 80 LEU A N 1
ATOM 637 C CA . LEU A 1 80 ? 8.874 -13.000 -29.761 1.00 42.16 80 LEU A CA 1
ATOM 638 C C . LEU A 1 80 ? 8.267 -13.185 -28.362 1.00 42.16 80 LEU A C 1
ATOM 640 O O . LEU A 1 80 ? 8.069 -12.263 -27.582 1.00 42.16 80 LEU A O 1
ATOM 644 N N . THR A 1 81 ? 8.090 -14.467 -28.036 1.00 48.34 81 THR A N 1
ATOM 645 C CA . THR A 1 81 ? 8.450 -15.087 -26.753 1.00 48.34 81 THR A CA 1
ATOM 646 C C . THR A 1 81 ? 9.491 -14.272 -25.972 1.00 48.34 81 THR A C 1
ATOM 648 O O . THR A 1 81 ? 10.694 -14.432 -26.187 1.00 48.34 81 THR A O 1
ATOM 651 N N . SER A 1 82 ? 9.062 -13.395 -25.067 1.00 42.81 82 SER A N 1
ATOM 652 C CA . SER A 1 82 ? 9.984 -12.616 -24.245 1.00 42.81 82 SER A CA 1
ATOM 653 C C . SER A 1 82 ? 10.043 -13.214 -22.847 1.00 42.81 82 SER A C 1
ATOM 655 O O . SER A 1 82 ? 9.043 -13.251 -22.129 1.00 42.81 82 SER A O 1
ATOM 657 N N . ARG A 1 83 ? 11.240 -13.655 -22.450 1.00 47.56 83 ARG A N 1
ATOM 658 C CA . ARG A 1 83 ? 11.666 -13.710 -21.043 1.00 47.56 83 ARG A CA 1
ATOM 659 C C . ARG A 1 83 ? 11.052 -12.504 -20.319 1.00 47.56 83 ARG A C 1
ATOM 661 O O . ARG A 1 83 ? 11.113 -11.419 -20.891 1.00 47.56 83 ARG A O 1
ATOM 668 N N . LEU A 1 84 ? 10.452 -12.687 -19.138 1.00 49.59 84 LEU A N 1
ATOM 669 C CA . LEU A 1 84 ? 10.026 -11.574 -18.275 1.00 49.59 84 LEU A CA 1
ATOM 670 C C . LEU A 1 84 ? 11.173 -10.553 -18.246 1.00 49.59 84 LEU A C 1
ATOM 672 O O . LEU A 1 84 ? 12.225 -10.845 -17.678 1.00 49.59 84 LEU A O 1
ATOM 676 N N . SER A 1 85 ? 11.042 -9.436 -18.966 1.00 55.50 85 SER A N 1
ATOM 677 C CA . SER A 1 85 ? 12.105 -8.441 -19.007 1.00 55.50 85 SER A CA 1
ATOM 678 C C . SER A 1 85 ? 12.154 -7.805 -17.625 1.00 55.50 85 SER A C 1
ATOM 680 O O . SER A 1 85 ? 11.115 -7.423 -17.078 1.00 55.50 85 SER A O 1
ATOM 682 N N . LYS A 1 86 ? 13.352 -7.744 -17.032 1.00 62.53 86 LYS A N 1
ATOM 683 C CA . LYS A 1 86 ? 13.601 -7.136 -15.712 1.00 62.53 86 LYS A CA 1
ATOM 684 C C . LYS A 1 86 ? 12.949 -5.754 -15.573 1.00 62.53 86 LYS A C 1
ATOM 686 O O . LYS A 1 86 ? 12.535 -5.382 -14.483 1.00 62.53 86 LYS A O 1
ATOM 691 N N . ASP A 1 87 ? 12.783 -5.061 -16.697 1.00 69.50 87 ASP A N 1
ATOM 692 C CA . ASP A 1 87 ? 12.209 -3.721 -16.871 1.00 69.50 87 ASP A CA 1
ATOM 693 C C . ASP A 1 87 ? 10.801 -3.525 -16.281 1.00 69.50 87 ASP A C 1
ATOM 695 O O . ASP A 1 87 ? 10.345 -2.395 -16.133 1.00 69.50 87 ASP A O 1
ATOM 699 N N . ASN A 1 88 ? 10.107 -4.612 -15.943 1.00 85.31 88 ASN A N 1
ATOM 700 C CA . ASN A 1 88 ? 8.741 -4.592 -15.427 1.00 85.31 88 ASN A CA 1
ATOM 701 C C . ASN A 1 88 ? 8.628 -4.964 -13.939 1.00 85.31 88 ASN A C 1
ATOM 703 O O . ASN A 1 88 ? 7.533 -4.924 -13.376 1.00 85.31 88 ASN A O 1
ATOM 707 N N . LEU A 1 89 ? 9.728 -5.343 -13.283 1.00 90.12 89 LEU A N 1
ATOM 708 C CA . LEU A 1 89 ? 9.717 -5.691 -11.864 1.00 90.12 89 LEU A CA 1
ATOM 709 C C . LEU A 1 89 ? 9.817 -4.436 -10.992 1.00 90.12 89 LEU A C 1
ATOM 711 O O . LEU A 1 89 ? 10.628 -3.547 -11.234 1.00 90.12 89 LEU A O 1
ATOM 715 N N . VAL A 1 90 ? 9.025 -4.393 -9.923 1.00 91.81 90 VAL A N 1
ATOM 716 C CA . VAL A 1 90 ? 9.027 -3.307 -8.939 1.00 91.81 90 VAL A CA 1
ATOM 717 C C . VAL A 1 90 ? 9.240 -3.882 -7.547 1.00 91.81 90 VAL A C 1
ATOM 719 O O . VAL A 1 90 ? 8.505 -4.771 -7.118 1.00 91.81 90 VAL A O 1
ATOM 722 N N . SER A 1 91 ? 10.213 -3.337 -6.821 1.00 93.12 91 SER A N 1
ATOM 723 C CA . SER A 1 91 ? 10.432 -3.628 -5.402 1.00 93.12 91 SER A CA 1
ATOM 724 C C . SER A 1 91 ? 10.233 -2.372 -4.559 1.00 93.12 91 SER A C 1
ATOM 726 O O . SER A 1 91 ? 10.665 -1.285 -4.941 1.00 93.12 91 SER A O 1
ATOM 728 N N . PHE A 1 92 ? 9.590 -2.516 -3.401 1.00 96.12 92 PHE A N 1
ATOM 729 C CA . PHE A 1 92 ? 9.368 -1.424 -2.454 1.00 96.12 92 PHE A CA 1
ATOM 730 C C . PHE A 1 92 ? 10.297 -1.552 -1.252 1.00 96.12 92 PHE A C 1
ATOM 732 O O . PHE A 1 92 ? 10.337 -2.595 -0.598 1.00 96.12 92 PHE A O 1
ATOM 739 N N . PHE A 1 93 ? 10.977 -0.455 -0.922 1.00 96.94 93 PHE A N 1
ATOM 740 C CA . PHE A 1 93 ? 11.878 -0.355 0.220 1.00 96.94 93 PHE A CA 1
ATOM 741 C C . PHE A 1 93 ? 11.371 0.744 1.146 1.00 96.94 93 PHE A C 1
ATOM 743 O O . PHE A 1 93 ? 11.452 1.929 0.828 1.00 96.94 93 PHE A O 1
ATOM 750 N N . TRP A 1 94 ? 10.797 0.354 2.279 1.00 96.94 94 TRP A N 1
ATOM 751 C CA . TRP A 1 94 ? 10.205 1.290 3.222 1.00 96.94 94 TRP A CA 1
ATOM 752 C C . TRP A 1 94 ? 11.076 1.436 4.465 1.00 96.94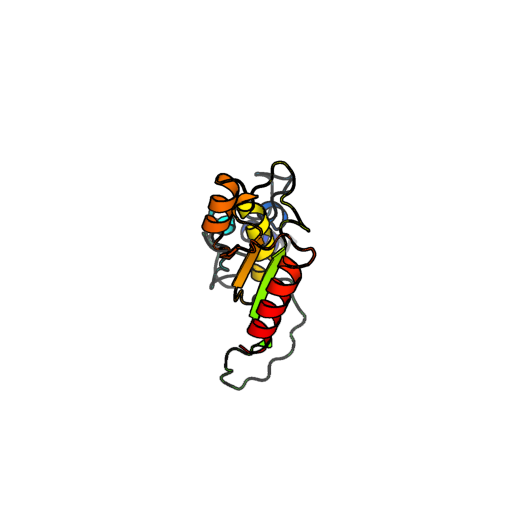 94 TRP A C 1
ATOM 754 O O . TRP A 1 94 ? 11.130 0.540 5.305 1.00 96.94 94 TRP A O 1
ATOM 764 N N . ASN A 1 95 ? 11.723 2.593 4.599 1.00 95.56 95 ASN A N 1
ATOM 765 C CA . ASN A 1 95 ? 12.277 3.045 5.871 1.00 95.56 95 ASN A CA 1
ATOM 766 C C . ASN A 1 95 ? 11.141 3.646 6.716 1.00 95.56 95 ASN A C 1
ATOM 768 O O . ASN A 1 95 ? 10.733 4.791 6.506 1.00 95.56 95 ASN A O 1
ATOM 772 N N . ILE A 1 96 ? 10.601 2.854 7.640 1.00 94.38 96 ILE A N 1
ATOM 773 C CA . ILE A 1 96 ? 9.452 3.252 8.466 1.00 94.38 96 ILE A CA 1
ATOM 774 C C . ILE A 1 96 ? 9.805 4.252 9.563 1.00 94.38 96 ILE A C 1
ATOM 776 O O . ILE A 1 96 ? 8.921 4.934 10.067 1.00 94.38 96 ILE A O 1
ATOM 780 N N . GLU A 1 97 ? 11.077 4.375 9.931 1.00 89.69 97 GLU A N 1
ATOM 781 C CA . GLU A 1 97 ? 11.499 5.379 10.910 1.00 89.69 97 GLU A CA 1
ATOM 782 C C . GLU A 1 97 ? 11.538 6.771 10.263 1.00 89.69 97 GLU A C 1
ATOM 784 O O . GLU A 1 97 ? 11.042 7.732 10.848 1.00 89.69 97 GLU A O 1
ATOM 789 N N . ASN A 1 98 ? 12.018 6.864 9.015 1.00 91.88 98 ASN A N 1
ATOM 790 C CA . ASN A 1 98 ? 12.009 8.114 8.245 1.00 91.88 98 ASN A CA 1
ATOM 791 C C . ASN A 1 98 ? 10.612 8.474 7.711 1.00 91.88 98 ASN A C 1
ATOM 793 O O . ASN A 1 98 ? 10.263 9.651 7.626 1.00 91.88 98 ASN A O 1
ATOM 797 N N . VAL A 1 99 ? 9.807 7.471 7.342 1.00 94.69 99 VAL A N 1
ATOM 798 C CA . VAL A 1 99 ? 8.428 7.649 6.859 1.00 94.69 99 VAL A CA 1
ATOM 799 C C . VAL A 1 99 ? 7.476 6.851 7.757 1.00 94.69 99 VAL A C 1
ATOM 801 O O . VAL A 1 99 ? 7.064 5.745 7.387 1.00 94.69 99 VAL A O 1
ATOM 804 N N . PRO A 1 100 ? 7.131 7.375 8.948 1.00 94.44 100 PRO A N 1
ATOM 805 C CA . PRO A 1 100 ? 6.333 6.646 9.923 1.00 94.44 100 PRO A CA 1
ATOM 806 C C . PRO A 1 100 ? 4.876 6.493 9.500 1.00 94.44 100 PRO A C 1
ATOM 808 O O . PRO A 1 100 ? 4.333 7.254 8.696 1.00 94.44 100 PRO A O 1
ATOM 811 N N . ILE A 1 101 ? 4.215 5.500 10.098 1.00 94.31 101 ILE A N 1
ATOM 812 C CA . ILE A 1 101 ? 2.777 5.282 9.937 1.00 94.31 101 ILE A CA 1
ATOM 813 C C . ILE A 1 101 ? 2.035 6.511 10.494 1.00 94.31 101 ILE A C 1
ATOM 815 O O . ILE A 1 101 ? 2.198 6.834 11.675 1.00 94.31 101 ILE A O 1
ATOM 819 N N . PRO A 1 102 ? 1.192 7.193 9.697 1.00 94.81 102 PRO A N 1
ATOM 820 C CA . PRO A 1 102 ? 0.403 8.312 10.194 1.00 94.81 102 PRO A CA 1
ATOM 821 C C . PRO A 1 102 ? -0.545 7.884 11.318 1.00 94.81 102 PRO A C 1
ATOM 823 O O . PRO A 1 102 ? -1.070 6.768 11.323 1.00 94.81 102 PRO A O 1
ATOM 826 N N . LYS A 1 103 ? -0.824 8.800 12.252 1.00 91.06 103 LYS A N 1
ATOM 827 C CA . LYS A 1 103 ? -1.723 8.528 13.384 1.00 91.06 103 LYS A CA 1
ATOM 828 C C . LYS A 1 103 ? -3.085 8.014 12.897 1.00 91.06 103 LYS A C 1
ATOM 830 O O . LYS A 1 103 ? -3.685 8.583 11.988 1.00 91.06 103 LYS A O 1
ATOM 835 N N . GLY A 1 104 ? -3.562 6.934 13.517 1.00 90.75 104 GLY A N 1
ATOM 836 C CA . GLY A 1 104 ? -4.851 6.308 13.205 1.00 90.75 104 GLY A CA 1
ATOM 837 C C . GLY A 1 104 ? -4.887 5.476 11.915 1.00 90.75 104 GLY A C 1
ATOM 838 O O . GLY A 1 104 ? -5.940 4.939 11.583 1.00 90.75 104 GLY A O 1
ATOM 839 N N . GLN A 1 105 ? -3.775 5.346 11.185 1.00 93.81 105 GLN A N 1
ATOM 840 C CA . GLN A 1 105 ? -3.684 4.478 10.007 1.00 93.81 105 GLN A CA 1
ATOM 841 C C . GLN A 1 105 ? -3.082 3.118 10.373 1.00 93.81 105 GLN A C 1
ATOM 843 O O . GLN A 1 105 ? -2.267 3.014 11.288 1.00 93.81 105 GLN A O 1
ATOM 848 N N . LYS A 1 106 ? -3.451 2.079 9.617 1.00 93.75 106 LYS A N 1
ATOM 849 C CA . LYS A 1 106 ? -2.833 0.750 9.707 1.00 93.75 106 LYS A CA 1
ATOM 850 C C . LYS A 1 106 ? -1.892 0.515 8.519 1.00 93.75 106 LYS A C 1
ATOM 852 O O . LYS A 1 106 ? -2.249 0.899 7.399 1.00 93.75 106 LYS A O 1
ATOM 857 N N . PRO A 1 107 ? -0.741 -0.158 8.718 1.00 95.75 107 PRO A N 1
ATOM 858 C CA . PRO A 1 107 ? 0.172 -0.528 7.635 1.00 95.75 107 PRO A CA 1
ATOM 859 C C . PRO A 1 107 ? -0.537 -1.196 6.461 1.00 95.75 107 PRO A C 1
ATOM 861 O O . PRO A 1 107 ? -0.354 -0.783 5.317 1.00 95.75 107 PRO A O 1
ATOM 864 N N . PHE A 1 108 ? -1.412 -2.163 6.750 1.00 94.25 108 PHE A N 1
ATOM 865 C CA . PHE A 1 108 ? -2.174 -2.885 5.736 1.00 94.25 108 PHE A CA 1
ATOM 866 C C . PHE A 1 108 ? -2.885 -1.939 4.761 1.00 94.25 108 PHE A C 1
ATOM 868 O O . PHE A 1 108 ? -2.703 -2.059 3.554 1.00 94.25 108 PHE A O 1
ATOM 875 N N . ASP A 1 109 ? -3.623 -0.943 5.253 1.00 91.50 109 ASP A N 1
ATOM 876 C CA . ASP A 1 109 ? -4.373 -0.021 4.392 1.00 91.50 109 ASP A CA 1
ATOM 877 C C . ASP A 1 109 ? -3.458 0.887 3.556 1.00 91.50 109 ASP A C 1
ATOM 879 O O . ASP A 1 109 ? -3.773 1.213 2.409 1.00 91.50 109 ASP A O 1
ATOM 883 N N . ILE A 1 110 ? -2.307 1.292 4.102 1.00 93.50 110 ILE A N 1
ATOM 884 C CA . ILE A 1 110 ? -1.283 2.056 3.372 1.00 93.50 110 ILE A CA 1
ATOM 885 C C . ILE A 1 110 ? -0.729 1.216 2.217 1.00 93.50 110 ILE A C 1
ATOM 887 O O . ILE A 1 110 ? -0.752 1.661 1.070 1.00 93.50 110 ILE A O 1
ATOM 891 N N . ILE A 1 111 ? -0.318 -0.018 2.498 1.00 94.75 111 ILE A N 1
ATOM 892 C CA . ILE A 1 111 ? 0.270 -0.935 1.515 1.00 94.75 111 ILE A CA 1
ATOM 893 C C . ILE A 1 111 ? -0.742 -1.291 0.424 1.00 94.75 111 ILE A C 1
ATOM 895 O O . ILE A 1 111 ? -0.421 -1.245 -0.762 1.00 94.75 111 ILE A O 1
ATOM 899 N N . GLN A 1 112 ? -1.996 -1.562 0.794 1.00 90.50 112 GLN A N 1
ATOM 900 C CA . GLN A 1 112 ? -3.060 -1.815 -0.177 1.00 90.50 112 GLN A CA 1
ATOM 901 C C . GLN A 1 112 ? -3.283 -0.615 -1.107 1.00 90.50 112 GLN A C 1
ATOM 903 O O . GLN A 1 112 ? -3.539 -0.808 -2.292 1.00 90.50 112 GLN A O 1
ATOM 908 N N . ARG A 1 113 ? -3.166 0.627 -0.614 1.00 88.69 113 ARG A N 1
ATOM 909 C CA . ARG A 1 113 ? -3.251 1.835 -1.457 1.00 88.69 113 ARG A CA 1
ATOM 910 C C . ARG A 1 113 ? -2.050 1.989 -2.388 1.00 88.69 113 ARG A C 1
ATOM 912 O O . ARG A 1 113 ? -2.242 2.376 -3.535 1.00 88.69 113 ARG A O 1
ATOM 919 N N . ILE A 1 114 ? -0.843 1.652 -1.937 1.00 91.62 114 ILE A N 1
ATOM 920 C CA . ILE A 1 114 ? 0.352 1.656 -2.795 1.00 91.62 114 ILE A CA 1
ATOM 921 C C . ILE A 1 114 ? 0.171 0.645 -3.932 1.00 91.62 114 ILE A C 1
ATOM 923 O O . ILE A 1 114 ? 0.243 1.005 -5.106 1.00 91.62 114 ILE A O 1
ATOM 927 N N . ARG A 1 115 ? -0.193 -0.598 -3.605 1.00 91.00 115 ARG A N 1
ATOM 928 C CA . ARG A 1 115 ? -0.379 -1.659 -4.603 1.00 91.00 115 ARG A CA 1
ATOM 929 C C . ARG A 1 115 ? -1.525 -1.407 -5.576 1.00 91.00 115 ARG A C 1
ATOM 931 O O . ARG A 1 115 ? -1.494 -1.913 -6.691 1.00 91.00 115 ARG A O 1
ATOM 938 N N . GLN A 1 116 ? -2.517 -0.588 -5.218 1.00 83.88 116 GLN A N 1
ATOM 939 C CA . GLN A 1 116 ? -3.553 -0.170 -6.171 1.00 83.88 116 GLN A CA 1
ATOM 940 C C . GLN A 1 116 ? -2.987 0.503 -7.416 1.00 83.88 116 GLN A C 1
ATOM 942 O O . GLN A 1 116 ? -3.611 0.403 -8.469 1.00 83.88 116 GLN A O 1
ATOM 947 N N . LYS A 1 117 ? -1.829 1.164 -7.312 1.00 80.12 117 LYS A N 1
ATOM 948 C CA . LYS A 1 117 ? -1.155 1.755 -8.469 1.00 80.12 117 LYS A CA 1
ATOM 949 C C . LYS A 1 117 ? -0.645 0.691 -9.439 1.00 80.12 117 LYS A C 1
ATOM 951 O O . LYS A 1 117 ? -0.848 0.850 -10.635 1.00 80.12 117 LYS A O 1
ATOM 956 N N . LEU A 1 118 ? -0.132 -0.432 -8.937 1.00 83.88 118 LEU A N 1
ATOM 957 C CA . LEU A 1 118 ? 0.293 -1.565 -9.770 1.00 83.88 118 LEU A CA 1
ATOM 958 C C . LEU A 1 118 ? -0.878 -2.225 -10.510 1.00 83.88 118 LEU A C 1
ATOM 960 O O . LEU A 1 118 ? -0.728 -2.707 -11.622 1.00 83.88 118 LEU A O 1
ATOM 964 N N . VAL A 1 119 ? -2.083 -2.208 -9.932 1.00 79.38 119 VAL A N 1
ATOM 965 C CA . VAL A 1 119 ? -3.290 -2.735 -10.604 1.00 79.38 119 VAL A CA 1
ATOM 966 C C . VAL A 1 119 ? -3.668 -1.909 -11.840 1.00 79.38 119 VAL A C 1
ATOM 968 O O . VAL A 1 119 ? -4.306 -2.425 -12.759 1.00 79.38 119 VAL A O 1
ATOM 971 N N . ILE A 1 120 ? -3.331 -0.618 -11.834 1.00 76.38 120 ILE A N 1
ATOM 972 C CA . ILE A 1 120 ? -3.641 0.318 -12.920 1.00 76.38 120 ILE A CA 1
ATOM 973 C C . ILE A 1 120 ? -2.575 0.238 -14.024 1.00 76.38 120 ILE A C 1
ATOM 975 O O . ILE A 1 120 ? -2.929 0.390 -15.188 1.00 76.38 120 ILE A O 1
ATOM 979 N N . GLU A 1 121 ? -1.329 -0.087 -13.670 1.00 81.62 121 GLU A N 1
ATOM 980 C CA . GLU A 1 121 ? -0.192 -0.268 -14.584 1.00 81.62 121 GLU A CA 1
ATOM 981 C C . GLU A 1 121 ? 0.169 -1.763 -14.712 1.00 81.62 121 GLU A C 1
ATOM 983 O O . GLU A 1 121 ? 1.105 -2.232 -14.066 1.00 81.62 121 GLU A O 1
ATOM 988 N N . PRO A 1 122 ? -0.572 -2.555 -15.516 1.00 70.44 122 PRO A N 1
ATOM 989 C CA . PRO A 1 122 ? -0.463 -4.017 -15.533 1.00 70.44 122 PRO A CA 1
ATOM 990 C C . PRO A 1 122 ? 0.866 -4.550 -16.081 1.00 70.44 122 PRO A C 1
ATOM 992 O O . PRO A 1 122 ? 1.114 -5.749 -15.970 1.00 70.44 122 PRO A O 1
ATOM 995 N N . SER A 1 123 ? 1.687 -3.701 -16.703 1.00 81.50 123 SER A N 1
ATOM 996 C CA . SER A 1 123 ? 3.053 -4.065 -17.077 1.00 81.50 123 SER A CA 1
ATOM 997 C C . SER A 1 123 ? 3.928 -4.282 -15.849 1.00 81.50 123 SER A C 1
ATOM 999 O O . SER A 1 123 ? 4.838 -5.094 -15.918 1.00 81.50 123 SER A O 1
ATOM 1001 N N . LEU A 1 124 ? 3.640 -3.617 -14.727 1.00 85.62 124 LEU A N 1
ATOM 1002 C CA . LEU A 1 124 ? 4.440 -3.710 -13.515 1.00 85.62 124 LEU A CA 1
ATOM 1003 C C . LEU A 1 124 ? 4.064 -4.939 -12.684 1.00 85.62 124 LEU A C 1
ATOM 1005 O O . LEU A 1 124 ? 2.889 -5.226 -12.443 1.00 85.62 124 LEU A O 1
ATOM 1009 N N . GLN A 1 125 ? 5.076 -5.632 -12.178 1.00 86.62 125 GLN A N 1
ATOM 1010 C CA . GLN A 1 125 ? 4.929 -6.782 -11.294 1.00 86.62 125 GLN A CA 1
ATOM 1011 C C . GLN A 1 125 ? 5.692 -6.540 -9.994 1.00 86.62 125 GLN A C 1
ATOM 1013 O O . GLN A 1 125 ? 6.876 -6.216 -10.005 1.00 86.62 125 GLN A O 1
ATOM 1018 N N . GLU A 1 126 ? 5.014 -6.698 -8.856 1.00 91.06 126 GLU A N 1
ATOM 1019 C CA . GLU A 1 126 ? 5.666 -6.602 -7.549 1.00 91.06 126 GLU A CA 1
ATOM 1020 C C . GLU A 1 126 ? 6.595 -7.801 -7.339 1.00 91.06 126 GLU A C 1
ATOM 1022 O O . GLU A 1 126 ? 6.131 -8.938 -7.256 1.00 91.06 126 GLU A O 1
ATOM 1027 N N . ALA A 1 127 ? 7.894 -7.538 -7.227 1.00 91.62 127 ALA A N 1
ATOM 1028 C CA . ALA A 1 127 ? 8.891 -8.539 -6.871 1.00 91.62 127 ALA A CA 1
ATOM 1029 C C . ALA A 1 127 ? 9.002 -8.695 -5.348 1.00 91.62 127 ALA A C 1
ATOM 1031 O O . ALA A 1 127 ? 9.048 -9.813 -4.836 1.00 91.62 127 ALA A O 1
ATOM 1032 N N . ALA A 1 128 ? 9.022 -7.578 -4.614 1.00 93.44 128 ALA A N 1
ATOM 1033 C CA . ALA A 1 128 ? 9.087 -7.582 -3.158 1.00 93.44 128 ALA A CA 1
ATOM 1034 C C . ALA A 1 128 ? 8.534 -6.291 -2.545 1.00 93.44 128 ALA A C 1
ATOM 1036 O O . ALA A 1 128 ? 8.599 -5.211 -3.132 1.00 93.44 128 ALA A O 1
ATOM 1037 N N . PHE A 1 129 ? 8.066 -6.396 -1.303 1.00 97.00 129 PHE A N 1
ATOM 1038 C CA . PHE A 1 129 ? 7.782 -5.249 -0.450 1.00 97.00 129 PHE A CA 1
ATOM 1039 C C . PHE A 1 129 ? 8.460 -5.476 0.899 1.00 97.00 129 PHE A C 1
ATOM 1041 O O . PHE A 1 129 ? 8.085 -6.376 1.653 1.00 97.00 129 PHE A O 1
ATOM 1048 N N . SER A 1 130 ? 9.455 -4.646 1.193 1.00 97.62 130 SER A N 1
ATOM 1049 C CA . SER A 1 130 ? 10.310 -4.740 2.370 1.00 97.62 130 SER A CA 1
ATOM 1050 C C . SER A 1 130 ? 10.136 -3.512 3.269 1.00 97.62 130 SER A C 1
ATOM 1052 O O . SER A 1 130 ? 10.194 -2.374 2.804 1.00 97.62 130 SER A O 1
ATOM 1054 N N . CYS A 1 131 ? 9.946 -3.735 4.568 1.00 97.81 131 CYS A N 1
ATOM 1055 C CA . CYS A 1 131 ? 9.933 -2.710 5.611 1.00 97.81 131 CYS A CA 1
ATOM 1056 C C . CYS A 1 131 ? 11.183 -2.870 6.479 1.00 97.81 131 CYS A C 1
ATOM 1058 O O . CYS A 1 131 ? 11.388 -3.927 7.072 1.00 97.81 131 CYS A O 1
ATOM 1060 N N . PHE A 1 132 ? 12.001 -1.827 6.569 1.00 97.12 132 PHE A N 1
ATOM 1061 C CA . PHE A 1 132 ? 13.260 -1.823 7.305 1.00 97.12 132 PHE A CA 1
ATOM 1062 C C . PHE A 1 132 ? 13.082 -1.065 8.609 1.00 97.12 132 PHE A C 1
ATOM 1064 O O . PHE A 1 132 ? 12.669 0.097 8.605 1.00 97.12 132 PHE A O 1
ATOM 1071 N N . CYS A 1 133 ? 13.376 -1.731 9.721 1.00 93.88 133 CYS A N 1
ATOM 1072 C CA . CYS A 1 133 ? 13.183 -1.163 11.047 1.00 93.88 133 CYS A CA 1
ATOM 1073 C C . CYS A 1 133 ? 13.939 -1.930 12.122 1.00 93.88 133 CYS A C 1
ATOM 1075 O O . CYS A 1 133 ? 14.289 -3.105 11.967 1.00 93.88 133 CYS A O 1
ATOM 1077 N N . ASN A 1 134 ? 14.061 -1.320 13.293 1.00 93.44 134 ASN A N 1
ATOM 1078 C CA . ASN A 1 134 ? 14.240 -2.099 14.501 1.00 93.44 134 ASN A CA 1
ATOM 1079 C C . ASN A 1 134 ? 12.904 -2.773 14.884 1.00 93.44 134 ASN A C 1
ATOM 1081 O O . ASN A 1 134 ? 11.917 -2.097 15.144 1.00 93.44 134 ASN A O 1
ATOM 1085 N N . ILE A 1 135 ? 12.831 -4.110 14.925 1.00 91.94 135 ILE A N 1
ATOM 1086 C CA . ILE A 1 135 ? 11.560 -4.810 15.194 1.00 91.94 135 ILE A CA 1
ATOM 1087 C C . ILE A 1 135 ? 10.985 -4.462 16.576 1.00 91.94 135 ILE A C 1
ATOM 1089 O O . ILE A 1 135 ? 9.771 -4.412 16.747 1.00 91.94 135 ILE A O 1
ATOM 1093 N N . TYR A 1 136 ? 11.850 -4.142 17.540 1.00 92.06 136 TYR A N 1
ATOM 1094 C CA . TYR A 1 136 ? 11.448 -3.792 18.900 1.00 92.06 136 TYR A CA 1
ATOM 1095 C C . TYR A 1 136 ? 10.805 -2.400 19.010 1.00 92.06 136 TYR A C 1
ATOM 1097 O O . TYR A 1 136 ? 10.161 -2.118 20.015 1.00 92.06 136 TYR A O 1
ATOM 1105 N N . THR A 1 137 ? 10.964 -1.523 18.009 1.00 90.50 137 THR A N 1
ATOM 1106 C CA . THR A 1 137 ? 10.341 -0.184 18.008 1.00 90.50 137 THR A CA 1
ATOM 1107 C C . THR A 1 137 ? 8.927 -0.197 17.425 1.00 90.50 137 THR A C 1
ATOM 1109 O O . THR A 1 137 ? 8.184 0.771 17.584 1.00 90.50 137 THR A O 1
ATOM 1112 N N . ILE A 1 138 ? 8.518 -1.300 16.790 1.00 91.75 138 ILE A N 1
ATOM 1113 C CA . ILE A 1 138 ? 7.194 -1.458 16.187 1.00 91.75 138 ILE A CA 1
ATOM 1114 C C . ILE A 1 138 ? 6.276 -2.254 17.115 1.00 91.75 138 ILE A C 1
ATOM 1116 O O . ILE A 1 138 ? 6.636 -3.328 17.591 1.00 91.75 138 ILE A O 1
ATOM 1120 N N . SER A 1 139 ? 5.049 -1.768 17.317 1.00 94.44 139 SER A N 1
ATOM 1121 C CA . SER A 1 139 ? 4.021 -2.481 18.085 1.00 94.44 139 SER A CA 1
ATOM 1122 C C . SER A 1 139 ? 3.620 -3.815 17.445 1.00 94.44 139 SER A C 1
ATOM 1124 O O . SER A 1 139 ? 3.613 -3.956 16.221 1.00 94.44 139 SER A O 1
ATOM 1126 N N . GLN A 1 140 ? 3.201 -4.781 18.266 1.00 95.19 140 GLN A N 1
ATOM 1127 C CA . GLN A 1 140 ? 2.767 -6.103 17.797 1.00 95.19 140 GLN A CA 1
ATOM 1128 C C . GLN A 1 140 ? 1.621 -6.019 16.770 1.00 95.19 140 GLN A C 1
ATOM 1130 O O . GLN A 1 140 ? 1.661 -6.704 15.749 1.00 95.19 140 GLN A O 1
ATOM 1135 N N . ASP A 1 141 ? 0.662 -5.112 16.973 1.00 95.56 141 ASP A N 1
ATOM 1136 C CA . ASP A 1 141 ? -0.434 -4.866 16.025 1.00 95.56 141 ASP A CA 1
ATOM 1137 C C . ASP A 1 141 ? 0.071 -4.417 14.648 1.00 95.56 141 ASP A C 1
ATOM 1139 O O . ASP A 1 141 ? -0.416 -4.872 13.609 1.00 95.56 141 ASP A O 1
ATOM 1143 N N . ASN A 1 142 ? 1.070 -3.530 14.618 1.00 95.19 142 ASN A N 1
ATOM 1144 C CA . ASN A 1 142 ? 1.655 -3.055 13.369 1.00 95.19 142 ASN A CA 1
ATOM 1145 C C . ASN A 1 142 ? 2.496 -4.144 12.697 1.00 95.19 142 ASN A C 1
ATOM 1147 O O . ASN A 1 142 ? 2.413 -4.290 11.478 1.00 95.19 142 ASN A O 1
ATOM 1151 N N . GLN A 1 143 ? 3.229 -4.955 13.466 1.00 96.00 143 GLN A N 1
ATOM 1152 C CA . GLN A 1 143 ? 3.948 -6.119 12.936 1.00 96.00 143 GLN A CA 1
ATOM 1153 C C . GLN A 1 143 ? 2.983 -7.119 12.285 1.00 96.00 143 GLN A C 1
ATOM 1155 O O . GLN A 1 143 ? 3.196 -7.546 11.150 1.00 96.00 143 GLN A O 1
ATOM 1160 N N . GLN A 1 144 ? 1.870 -7.434 12.953 1.00 96.25 144 GLN A N 1
ATOM 1161 C CA . GLN A 1 144 ? 0.846 -8.314 12.397 1.00 96.25 144 GLN A CA 1
ATOM 1162 C C . GLN A 1 144 ? 0.179 -7.694 11.159 1.00 96.25 144 GLN A C 1
ATOM 1164 O O . GLN A 1 144 ? -0.077 -8.389 10.176 1.00 96.25 144 GLN A O 1
ATOM 1169 N N . SER A 1 145 ? -0.065 -6.380 11.165 1.00 96.31 145 SER A N 1
ATOM 1170 C CA . SER A 1 145 ? -0.622 -5.661 10.016 1.00 96.31 145 SER A CA 1
ATOM 1171 C C . SER A 1 145 ? 0.300 -5.698 8.790 1.00 96.31 145 SER A C 1
ATOM 1173 O O . SER A 1 145 ? -0.191 -5.903 7.679 1.00 96.31 145 SER A O 1
ATOM 1175 N N . LEU A 1 146 ? 1.616 -5.558 8.983 1.00 96.44 146 LEU A N 1
ATOM 1176 C CA . LEU A 1 146 ? 2.637 -5.717 7.939 1.00 96.44 146 LEU A CA 1
ATOM 1177 C C . LEU A 1 146 ? 2.664 -7.152 7.397 1.00 96.44 146 LEU A C 1
ATOM 1179 O O . LEU A 1 146 ? 2.623 -7.354 6.183 1.00 96.44 146 LEU A O 1
ATOM 1183 N N . HIS A 1 147 ? 2.652 -8.147 8.288 1.00 94.62 147 HIS A N 1
ATOM 1184 C CA . HIS A 1 147 ? 2.633 -9.559 7.910 1.00 94.62 147 HIS A CA 1
ATOM 1185 C C . HIS A 1 147 ? 1.376 -9.926 7.106 1.00 94.62 147 HIS A C 1
ATOM 1187 O O . HIS A 1 147 ? 1.475 -10.518 6.036 1.00 94.62 147 HIS A O 1
ATOM 1193 N N . HIS A 1 148 ? 0.185 -9.514 7.556 1.00 93.69 148 HIS A N 1
ATOM 1194 C CA . HIS A 1 148 ? -1.065 -9.713 6.808 1.00 93.69 148 HIS A CA 1
ATOM 1195 C C . HIS A 1 148 ? -1.075 -8.990 5.457 1.00 93.69 148 HIS A C 1
ATOM 1197 O O . HIS A 1 148 ? -1.793 -9.388 4.542 1.00 93.69 148 HIS A O 1
ATOM 1203 N N . ALA A 1 149 ? -0.290 -7.921 5.320 1.00 93.88 149 ALA A N 1
ATOM 1204 C CA . ALA A 1 149 ? -0.075 -7.240 4.055 1.00 93.88 149 ALA A CA 1
ATOM 1205 C C . ALA A 1 149 ? 1.016 -7.904 3.203 1.00 93.88 149 ALA A C 1
ATOM 1207 O O . ALA A 1 149 ? 1.360 -7.364 2.157 1.00 93.88 149 ALA A O 1
ATOM 1208 N N . ASN A 1 150 ? 1.551 -9.059 3.599 1.00 95.50 150 ASN A N 1
ATOM 1209 C CA . ASN A 1 150 ? 2.601 -9.768 2.875 1.00 95.50 150 ASN A CA 1
ATOM 1210 C C . ASN A 1 150 ? 3.860 -8.900 2.668 1.00 95.50 150 ASN A C 1
ATOM 1212 O O . ASN A 1 150 ? 4.468 -8.927 1.599 1.00 95.50 150 ASN A O 1
ATOM 1216 N N . VAL A 1 151 ? 4.198 -8.074 3.666 1.00 97.12 151 VAL A N 1
ATOM 1217 C CA . VAL A 1 151 ? 5.415 -7.252 3.692 1.00 97.12 151 VAL A CA 1
ATOM 1218 C C . VAL A 1 151 ? 6.479 -7.943 4.524 1.00 97.12 151 VAL A C 1
ATOM 1220 O O . VAL A 1 151 ? 6.227 -8.373 5.651 1.00 97.12 151 VAL A O 1
ATOM 1223 N N . ARG A 1 152 ? 7.691 -8.019 3.978 1.00 96.69 152 ARG A N 1
ATOM 1224 C CA . ARG A 1 152 ? 8.847 -8.572 4.673 1.00 96.69 152 ARG A CA 1
ATOM 1225 C C . ARG A 1 152 ? 9.391 -7.547 5.658 1.00 96.69 152 ARG A C 1
ATOM 1227 O O . ARG A 1 152 ? 9.790 -6.458 5.257 1.00 96.69 152 ARG A O 1
ATOM 1234 N N . ILE A 1 153 ? 9.431 -7.898 6.936 1.00 96.25 153 ILE A N 1
ATOM 1235 C CA . ILE A 1 153 ? 10.072 -7.071 7.960 1.00 96.25 153 ILE A CA 1
ATOM 1236 C C . ILE A 1 153 ? 11.555 -7.430 7.999 1.00 96.25 153 ILE A C 1
ATOM 1238 O O . ILE A 1 153 ? 11.915 -8.591 8.192 1.00 96.25 153 ILE A O 1
ATOM 1242 N N . ILE A 1 154 ? 12.413 -6.435 7.815 1.00 96.38 154 ILE A N 1
ATOM 1243 C CA . ILE A 1 154 ? 13.864 -6.580 7.864 1.00 96.38 154 ILE A CA 1
ATOM 1244 C C . ILE A 1 154 ? 14.343 -5.908 9.131 1.00 96.38 154 ILE A C 1
ATOM 1246 O O . ILE A 1 154 ? 14.296 -4.684 9.268 1.00 96.38 154 ILE A O 1
ATOM 1250 N N . HIS A 1 155 ? 14.801 -6.739 10.060 1.00 95.69 155 HIS A N 1
ATOM 1251 C CA . HIS A 1 155 ? 15.324 -6.259 11.319 1.00 95.69 155 HIS A CA 1
ATOM 1252 C C . HIS A 1 155 ? 16.704 -5.624 11.127 1.00 95.69 155 HIS A C 1
ATOM 1254 O O . HIS A 1 155 ? 17.660 -6.296 10.741 1.00 95.69 155 HIS A O 1
ATOM 1260 N N . VAL A 1 156 ? 16.804 -4.338 11.455 1.00 95.06 156 VAL A N 1
ATOM 1261 C CA . VAL A 1 156 ? 18.060 -3.591 11.541 1.00 95.06 156 VAL A CA 1
ATOM 1262 C C . VAL A 1 156 ? 18.274 -3.191 13.009 1.00 95.06 156 VAL A C 1
ATOM 1264 O O . VAL A 1 156 ? 17.654 -2.237 13.476 1.00 95.06 156 VAL A O 1
ATOM 1267 N N . PRO A 1 157 ? 19.079 -3.945 13.784 1.00 89.94 157 PRO A N 1
ATOM 1268 C CA . PRO A 1 157 ? 19.316 -3.658 15.203 1.00 89.94 157 PRO A CA 1
ATOM 1269 C C . PRO A 1 157 ? 20.309 -2.516 15.446 1.00 89.94 157 PRO A C 1
ATOM 1271 O O . PRO A 1 157 ? 20.306 -1.931 16.531 1.00 89.94 157 PRO A O 1
ATOM 1274 N N . ASP A 1 158 ? 21.183 -2.227 14.475 1.00 88.69 158 ASP A N 1
ATOM 1275 C CA . ASP A 1 158 ? 22.211 -1.194 14.602 1.00 88.69 158 ASP A CA 1
ATOM 1276 C C . ASP A 1 158 ? 21.558 0.189 14.717 1.00 88.69 158 ASP A C 1
ATOM 1278 O O . ASP A 1 158 ? 20.839 0.635 13.827 1.00 88.69 158 ASP A O 1
ATOM 1282 N N . ARG A 1 159 ? 21.819 0.860 15.841 1.00 84.31 159 ARG A N 1
ATOM 1283 C CA . ARG A 1 159 ? 21.279 2.189 16.156 1.00 84.31 159 ARG A CA 1
ATOM 1284 C C . ARG A 1 159 ? 22.127 3.320 15.585 1.00 84.31 159 ARG A C 1
ATOM 1286 O O . ARG A 1 159 ? 21.794 4.487 15.785 1.00 84.31 159 ARG A O 1
ATOM 1293 N N . LYS A 1 160 ? 23.245 3.009 14.920 1.00 89.94 160 LYS A N 1
ATOM 1294 C CA . LYS A 1 160 ? 24.056 4.025 14.251 1.00 89.94 160 LYS A CA 1
ATOM 1295 C C . LYS A 1 160 ? 23.215 4.725 13.182 1.00 89.94 160 LYS A C 1
ATOM 1297 O O . LYS A 1 160 ? 22.554 4.041 12.393 1.00 89.94 160 LYS A O 1
ATOM 1302 N N . PRO A 1 161 ? 23.299 6.062 13.082 1.00 87.50 161 PRO A N 1
ATOM 1303 C CA . PRO A 1 161 ? 22.688 6.791 11.981 1.00 87.50 161 PRO A CA 1
ATOM 1304 C C . PRO A 1 161 ? 23.061 6.165 10.629 1.00 87.50 161 PRO A C 1
ATOM 1306 O O . PRO A 1 161 ? 24.204 5.748 10.395 1.00 87.50 161 PRO A O 1
ATOM 1309 N N . GLY A 1 162 ? 22.069 6.037 9.754 1.00 89.06 162 GLY A N 1
ATOM 1310 C CA . GLY A 1 162 ? 22.249 5.460 8.426 1.00 89.06 162 GLY A CA 1
ATOM 1311 C C . GLY A 1 162 ? 22.352 3.934 8.365 1.00 89.06 162 GLY A C 1
ATOM 1312 O O . GLY A 1 162 ? 22.610 3.404 7.289 1.00 89.06 162 GLY A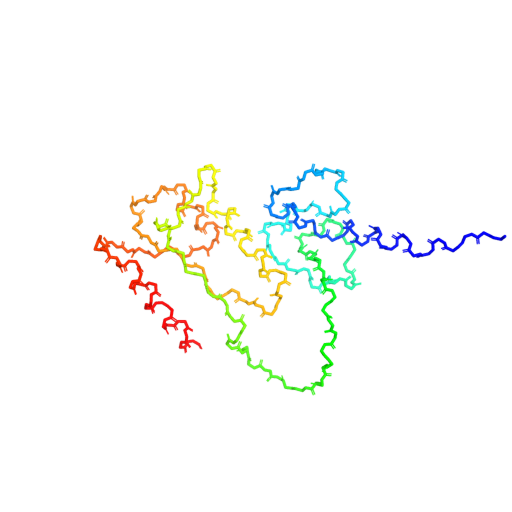 O 1
ATOM 1313 N N . ALA A 1 163 ? 22.189 3.194 9.469 1.00 93.75 163 ALA A N 1
ATOM 1314 C CA . ALA A 1 163 ? 22.221 1.727 9.430 1.00 93.75 163 ALA A CA 1
ATOM 1315 C C . ALA A 1 163 ? 21.124 1.135 8.535 1.00 93.75 163 ALA A C 1
ATOM 1317 O O . ALA A 1 163 ? 21.400 0.263 7.711 1.00 93.75 163 ALA A O 1
ATOM 1318 N N . VAL A 1 164 ? 19.899 1.654 8.658 1.00 95.06 164 VAL A N 1
ATOM 1319 C CA . VAL A 1 164 ? 18.773 1.266 7.800 1.00 95.06 164 VAL A CA 1
ATOM 1320 C C . VAL A 1 164 ? 19.054 1.622 6.342 1.00 95.06 164 VAL A C 1
ATOM 1322 O O . VAL A 1 164 ? 18.870 0.779 5.469 1.00 95.06 164 VAL A O 1
ATOM 1325 N N . ASP A 1 165 ? 19.565 2.826 6.077 1.00 93.88 165 ASP A N 1
ATOM 1326 C CA . ASP A 1 165 ? 19.860 3.276 4.713 1.00 93.88 165 ASP A CA 1
ATOM 1327 C C . ASP A 1 165 ? 20.934 2.400 4.051 1.00 93.88 165 ASP A C 1
ATOM 1329 O O . ASP A 1 165 ? 20.782 2.000 2.898 1.00 93.88 165 ASP A O 1
ATOM 1333 N N . ARG A 1 166 ? 21.976 1.996 4.796 1.00 94.94 166 ARG A N 1
ATOM 1334 C CA . ARG A 1 166 ? 22.971 1.016 4.323 1.00 94.94 166 ARG A CA 1
ATOM 1335 C C . ARG A 1 166 ? 22.336 -0.323 3.968 1.00 94.94 166 ARG A C 1
ATOM 1337 O O . ARG A 1 166 ? 22.663 -0.889 2.928 1.00 94.94 166 ARG A O 1
ATOM 1344 N N . GLN A 1 167 ? 21.421 -0.817 4.798 1.00 95.88 167 GLN A N 1
ATOM 1345 C CA . GLN A 1 167 ? 20.741 -2.080 4.527 1.00 95.88 167 GLN A CA 1
ATOM 1346 C C . GLN A 1 167 ? 19.838 -1.992 3.289 1.00 95.88 167 GLN A C 1
ATOM 1348 O O . GLN A 1 167 ? 19.812 -2.924 2.488 1.00 95.88 167 GLN A O 1
ATOM 1353 N N . ILE A 1 168 ? 19.147 -0.866 3.099 1.00 95.81 168 ILE A N 1
ATOM 1354 C CA . ILE A 1 168 ? 18.354 -0.601 1.893 1.00 95.81 168 ILE A CA 1
ATOM 1355 C C . ILE A 1 168 ? 19.255 -0.572 0.655 1.00 95.81 168 ILE A C 1
ATOM 1357 O O . ILE A 1 168 ? 18.924 -1.214 -0.337 1.00 95.81 168 ILE A O 1
ATOM 1361 N N . MET A 1 169 ? 20.413 0.097 0.713 1.00 95.50 169 MET A N 1
ATOM 1362 C CA . MET A 1 169 ? 21.372 0.130 -0.401 1.00 95.50 169 MET A CA 1
ATOM 1363 C C . MET A 1 169 ? 21.854 -1.272 -0.802 1.00 95.50 169 MET A C 1
ATOM 1365 O O . MET A 1 169 ? 21.897 -1.584 -1.989 1.00 95.50 169 MET A O 1
ATOM 1369 N N . LEU A 1 170 ? 22.154 -2.145 0.167 1.00 94.00 170 LEU A N 1
ATOM 1370 C CA . LEU A 1 170 ? 22.537 -3.537 -0.111 1.00 94.00 170 LEU A CA 1
ATOM 1371 C C . LEU A 1 170 ? 21.414 -4.337 -0.785 1.00 94.00 170 LEU A C 1
ATOM 1373 O O . LEU A 1 170 ? 21.673 -5.256 -1.564 1.00 94.00 170 LEU A O 1
ATOM 1377 N N . GLU A 1 171 ? 20.161 -4.029 -0.464 1.00 94.25 171 GLU A N 1
ATOM 1378 C CA . GLU A 1 171 ? 19.014 -4.719 -1.043 1.00 94.25 171 GLU A CA 1
ATOM 1379 C C . GLU A 1 171 ? 18.639 -4.188 -2.428 1.00 94.25 171 GLU A C 1
ATOM 1381 O O . GLU A 1 171 ? 18.232 -4.973 -3.284 1.00 94.25 171 GLU A O 1
ATOM 1386 N N . LEU A 1 172 ? 18.853 -2.892 -2.667 1.00 93.62 172 LEU A N 1
ATOM 1387 C CA . LEU A 1 172 ? 18.768 -2.278 -3.991 1.00 93.62 172 LEU A CA 1
ATOM 1388 C C . LEU A 1 172 ? 19.792 -2.890 -4.954 1.00 93.62 172 LEU A C 1
ATOM 1390 O O . LEU A 1 172 ? 19.400 -3.353 -6.022 1.00 93.62 172 LEU A O 1
ATOM 1394 N N . ASP A 1 173 ? 21.065 -2.983 -4.550 1.00 93.25 173 ASP A N 1
ATOM 1395 C CA . ASP A 1 173 ? 22.123 -3.610 -5.363 1.00 93.25 173 ASP A CA 1
ATOM 1396 C C . ASP A 1 173 ? 21.797 -5.079 -5.677 1.00 93.25 173 ASP A C 1
ATOM 1398 O O . ASP A 1 173 ? 21.978 -5.552 -6.799 1.00 93.25 173 ASP A O 1
ATOM 1402 N N . ARG A 1 174 ? 21.233 -5.812 -4.708 1.00 89.94 174 ARG A N 1
ATOM 1403 C CA . ARG A 1 174 ? 20.778 -7.188 -4.940 1.00 89.94 174 ARG A CA 1
ATOM 1404 C C . ARG A 1 174 ? 19.658 -7.249 -5.973 1.00 89.94 174 ARG A C 1
ATOM 1406 O O . ARG A 1 174 ? 19.692 -8.138 -6.816 1.00 89.94 174 ARG A O 1
ATOM 1413 N N . PHE A 1 175 ? 18.673 -6.356 -5.889 1.00 88.88 175 PHE A N 1
ATOM 1414 C CA . PHE A 1 175 ? 17.544 -6.322 -6.817 1.00 88.88 175 PHE A CA 1
ATOM 1415 C C . PHE A 1 175 ? 17.984 -5.986 -8.247 1.00 88.88 175 PHE A C 1
ATOM 1417 O O . PHE A 1 175 ? 17.511 -6.627 -9.176 1.00 88.88 175 PHE A O 1
ATOM 1424 N N . GLU A 1 176 ? 18.934 -5.066 -8.424 1.00 86.19 176 GLU A N 1
ATOM 1425 C CA . GLU A 1 176 ? 19.487 -4.713 -9.742 1.00 86.19 176 GLU A CA 1
ATOM 1426 C C . GLU A 1 176 ? 20.168 -5.906 -10.440 1.00 86.19 176 GLU A C 1
ATOM 1428 O O . GLU A 1 176 ? 20.135 -6.043 -11.666 1.00 86.19 176 GLU A O 1
ATOM 1433 N N . ARG A 1 177 ? 20.764 -6.815 -9.659 1.00 82.44 177 ARG A N 1
ATOM 1434 C CA . ARG A 1 177 ? 21.447 -8.005 -10.184 1.00 82.44 177 ARG A CA 1
ATOM 1435 C C . ARG A 1 177 ? 20.495 -9.137 -10.594 1.00 82.44 177 ARG A C 1
ATOM 1437 O O . ARG A 1 177 ? 20.909 -9.968 -11.407 1.00 82.44 177 ARG A O 1
ATOM 1444 N N . VAL A 1 178 ? 19.260 -9.183 -10.073 1.00 65.88 178 VAL A N 1
ATOM 1445 C CA . VAL A 1 178 ? 18.223 -10.194 -10.416 1.00 65.88 178 VAL A CA 1
ATOM 1446 C C . VAL A 1 178 ? 17.743 -9.988 -11.828 1.00 65.88 178 VAL A C 1
ATOM 1448 O O . VAL A 1 178 ? 17.793 -10.957 -12.615 1.00 65.88 178 VAL A O 1
#

Radius of gyration: 20.79 Å; chains: 1; bounding box: 63×27×55 Å

pLDDT: mean 82.72, std 18.33, range [32.31, 97.81]

Foldseek 3Di:
DDDPPPPPPVVLLLQLQAADLCVLLPRDPCPPVRSHQRAPLQSPPLAADPCPPPHDSDSNPSHHRHPQDPDPDPDDDDDDDDDLPLVQEDEAEAACVVVPDPPPDAPLSVLSNVSNVCSRVVSHDYPAAEYEDQPVVDDPRNVVSCVSSVHHYDHQPDPPPCSSVVVVVVVVVVSVVD

Sequence (178 aa):
MAMNKFNAMESNSMKSLTDCLYFMNGHCKFGEKCMYRHSLKAKKQLTRCNKWPDSCRKIQCSFRHPVIMAQPKVTTSNTLTSRLSKDNLVSFFWNIENVPIPKGQKPFDIIQRIRQKLVIEPSLQEAAFSCFCNIYTISQDNQQSLHHANVRIIHVPDRKPGAVDRQIMLELDRFERV